Protein AF-A0A482VRF0-F1 (afdb_monomer_lite)

Radius of gyration: 13.43 Å; chains: 1; bounding box: 28×35×32 Å

Secondary structure (DSSP, 8-state):
---SSPPPSSHHHHHPPPSS--TT-EEE-TTS-EEEPB-TT-B--SGGGTT--BPTTEEE-TTTSBEEEEETTTTEEE---

Sequence (81 aa):
MLLPCRRCEDAEECNRPPPDLCIWGENKDYCGRRVCSKGPGEKCGDKFNILGTCGEGMWCSIKDNRCHGCFIPTMACYPDE

Foldseek 3Di:
DDDPDDADPDPCQLAPEEPDDQPLDWDAFLNNHIDRADEAFQAFDDDRTPSHHHGPQWHQDPVRRGTAGARVVVRHGHHDD

InterPro domains:
  IPR009030 Growth factor receptor cysteine-rich domain superfamily [SSF57184] (2-68)
  IPR010850 Neuroparsin [PF07327] (20-78)

Structure (mmCIF, N/CA/C/O backbone):
data_AF-A0A482VRF0-F1
#
_entry.id   AF-A0A482VRF0-F1
#
loop_
_atom_site.group_PDB
_atom_site.id
_atom_site.type_symbol
_atom_site.label_atom_id
_atom_site.label_alt_id
_atom_site.label_comp_id
_atom_site.label_asym_id
_atom_site.label_entity_id
_atom_site.label_seq_id
_atom_site.pdbx_PDB_ins_code
_atom_site.Cartn_x
_atom_site.Cartn_y
_atom_site.Cartn_z
_atom_site.occupancy
_atom_site.B_iso_or_equiv
_atom_site.auth_seq_id
_atom_site.auth_comp_id
_atom_site.auth_asym_id
_atom_site.auth_atom_id
_atom_site.pdbx_PDB_model_num
ATOM 1 N N . MET A 1 1 ? -9.167 23.025 13.601 1.00 48.38 1 MET A N 1
ATOM 2 C CA . MET A 1 1 ? -8.374 21.953 12.963 1.00 48.38 1 MET A CA 1
ATOM 3 C C . MET A 1 1 ? -9.325 20.791 12.714 1.00 48.38 1 MET A C 1
ATOM 5 O O . MET A 1 1 ? -9.717 20.149 13.679 1.00 48.38 1 MET A O 1
ATOM 9 N N . LEU A 1 2 ? -9.798 20.589 11.480 1.00 59.56 2 LEU A N 1
ATOM 10 C CA . LEU A 1 2 ? -10.554 19.378 11.149 1.00 59.56 2 LEU A CA 1
ATOM 11 C C . LEU A 1 2 ? -9.557 18.221 11.088 1.00 59.56 2 LEU A C 1
ATOM 13 O O . LEU A 1 2 ? -8.585 18.286 10.335 1.00 59.56 2 LEU A O 1
ATOM 17 N N . LEU A 1 3 ? -9.779 17.192 11.902 1.00 64.06 3 LEU A N 1
ATOM 18 C CA . LEU A 1 3 ? -9.140 15.905 11.664 1.00 64.06 3 LEU A CA 1
ATOM 19 C C . LEU A 1 3 ? -9.613 15.416 10.284 1.00 64.06 3 LEU A C 1
ATOM 21 O O . LEU A 1 3 ? -10.807 15.520 9.998 1.00 64.06 3 LEU A O 1
ATOM 25 N N . PRO A 1 4 ? -8.712 14.906 9.428 1.00 73.12 4 PRO A N 1
ATOM 26 C CA . PRO A 1 4 ? -9.052 14.458 8.074 1.00 73.12 4 PRO A CA 1
ATOM 27 C C . PRO A 1 4 ? -10.059 13.296 8.067 1.00 73.12 4 PRO A C 1
ATOM 29 O O . PRO A 1 4 ? -10.622 12.984 7.024 1.00 73.12 4 PRO A O 1
ATOM 32 N N . CYS A 1 5 ? -10.303 12.663 9.219 1.00 80.94 5 CYS A N 1
ATOM 33 C CA . CYS A 1 5 ? -11.292 11.612 9.371 1.00 80.94 5 CYS A CA 1
ATOM 34 C C . CYS A 1 5 ? -11.763 11.422 10.818 1.00 80.94 5 CYS A C 1
ATOM 36 O O . CYS A 1 5 ? -11.126 11.867 11.779 1.00 80.94 5 CYS A O 1
ATOM 38 N N . ARG A 1 6 ? -12.881 10.699 10.962 1.00 85.56 6 ARG A N 1
ATOM 39 C CA . ARG A 1 6 ? -13.408 10.210 12.240 1.00 85.56 6 ARG A CA 1
ATOM 40 C C . ARG A 1 6 ? -12.561 9.032 12.720 1.00 85.56 6 ARG A C 1
ATOM 42 O O . ARG A 1 6 ? -12.353 8.097 11.949 1.00 85.56 6 ARG A O 1
ATOM 49 N N . ARG A 1 7 ? -12.124 9.020 13.981 1.00 83.62 7 ARG A N 1
ATOM 50 C CA . ARG A 1 7 ? -11.576 7.793 14.595 1.00 83.62 7 ARG A CA 1
ATOM 51 C C . ARG A 1 7 ? -12.651 6.700 1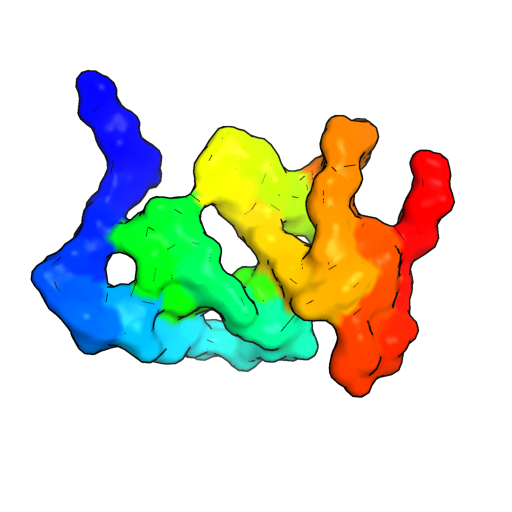4.651 1.00 83.62 7 ARG A C 1
ATOM 53 O O . ARG A 1 7 ? -13.834 7.006 14.526 1.00 83.62 7 ARG A O 1
ATOM 60 N N . CYS A 1 8 ? -12.248 5.445 14.790 1.00 88.00 8 CYS A N 1
ATOM 61 C CA . CYS A 1 8 ? -13.198 4.378 15.101 1.00 88.00 8 CYS A CA 1
ATOM 62 C C . CYS A 1 8 ? -13.821 4.614 16.483 1.00 88.00 8 CYS A C 1
ATOM 64 O O . CYS A 1 8 ? -13.132 5.099 17.385 1.00 88.00 8 CYS A O 1
ATOM 66 N N . GLU A 1 9 ? -15.098 4.281 16.639 1.00 88.88 9 GLU A N 1
ATOM 67 C CA . GLU A 1 9 ? -15.809 4.328 17.921 1.00 88.88 9 GLU A CA 1
ATOM 68 C C . GLU A 1 9 ? -15.358 3.193 18.843 1.00 88.88 9 GLU A C 1
ATOM 70 O O . GLU A 1 9 ? -15.154 3.407 20.038 1.00 88.88 9 GLU A O 1
ATOM 75 N N . ASP A 1 10 ? -15.119 2.013 18.274 1.00 91.00 10 ASP A N 1
ATOM 76 C CA . ASP A 1 10 ? -14.653 0.827 18.981 1.00 91.00 10 ASP A CA 1
ATOM 77 C C . ASP A 1 10 ? -13.665 -0.003 18.138 1.00 91.00 10 ASP A C 1
ATOM 79 O O . ASP A 1 10 ? -13.316 0.320 16.994 1.00 91.00 10 ASP A O 1
ATOM 83 N N . ALA A 1 11 ? -13.158 -1.080 18.742 1.00 89.56 11 ALA A N 1
ATOM 84 C CA . ALA A 1 11 ? -12.228 -1.990 18.087 1.00 89.56 11 ALA A CA 1
ATOM 85 C C . ALA A 1 11 ? -12.886 -2.796 16.955 1.00 89.56 11 ALA A C 1
ATOM 87 O O . ALA A 1 11 ? -12.187 -3.222 16.038 1.00 89.56 11 ALA A O 1
ATOM 88 N N . GLU A 1 12 ? -14.198 -3.016 16.997 1.00 93.81 12 GLU A N 1
ATOM 89 C CA . GLU A 1 12 ? -14.914 -3.783 15.982 1.00 93.81 12 GLU A CA 1
ATOM 90 C C . GLU A 1 12 ? -15.030 -2.979 14.683 1.00 93.81 12 GLU A C 1
ATOM 92 O O . GLU A 1 12 ? -14.683 -3.491 13.618 1.00 93.8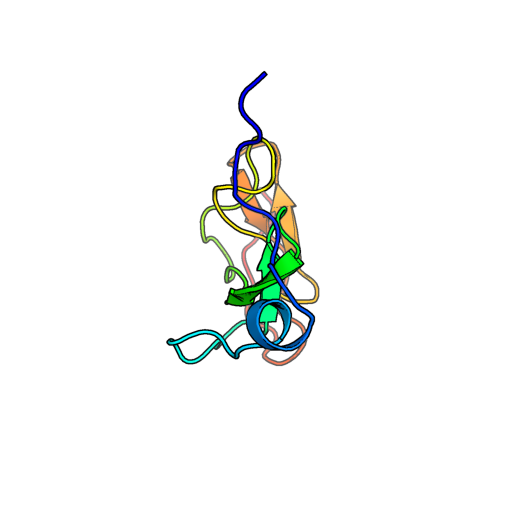1 12 GLU A O 1
ATOM 97 N N . GLU A 1 13 ? -15.393 -1.694 14.759 1.00 91.25 13 GLU A N 1
ATOM 98 C CA . GLU A 1 13 ? -15.425 -0.784 13.607 1.00 91.25 13 GLU A CA 1
ATOM 99 C C . GLU A 1 13 ? -14.054 -0.720 12.922 1.00 91.25 13 GLU A C 1
ATOM 101 O O . GLU A 1 13 ? -13.954 -0.810 11.699 1.00 91.25 13 GLU A O 1
ATOM 106 N N . CYS A 1 14 ? -12.985 -0.612 13.710 1.00 90.56 14 CYS A N 1
ATOM 107 C CA . CYS A 1 14 ? -11.616 -0.538 13.204 1.00 90.56 14 CYS A CA 1
ATOM 108 C C . CYS A 1 14 ? -11.130 -1.843 12.557 1.00 90.56 14 CYS A C 1
ATOM 110 O O . CYS A 1 14 ? -10.289 -1.809 11.656 1.00 90.56 14 CYS A O 1
ATOM 112 N N . ASN A 1 15 ? -11.635 -2.989 13.018 1.00 93.06 15 ASN A N 1
ATOM 113 C CA . ASN A 1 15 ? -11.241 -4.307 12.526 1.00 93.06 15 ASN A CA 1
ATOM 114 C C . ASN A 1 15 ? -12.237 -4.903 11.523 1.00 93.06 15 ASN A C 1
ATOM 116 O O . ASN A 1 15 ? -12.007 -6.017 11.041 1.00 93.06 15 ASN A O 1
ATOM 120 N N . ARG A 1 16 ? -13.299 -4.173 11.161 1.00 94.56 16 ARG A N 1
ATOM 121 C CA . ARG A 1 16 ? -14.220 -4.568 10.095 1.00 94.56 16 ARG A CA 1
ATOM 122 C C . ARG A 1 16 ? -13.430 -4.792 8.799 1.00 94.56 16 ARG A C 1
ATOM 124 O O . ARG A 1 16 ? -12.617 -3.937 8.449 1.00 94.56 16 ARG A O 1
ATOM 131 N N . PRO A 1 17 ? -13.614 -5.930 8.109 1.00 94.12 17 PRO A N 1
ATOM 132 C CA . PRO A 1 17 ? -12.917 -6.178 6.856 1.00 94.12 17 PRO A CA 1
ATOM 133 C C . PRO A 1 17 ? -13.334 -5.149 5.793 1.00 94.12 17 PRO A C 1
ATOM 135 O O . PRO A 1 17 ? -14.471 -4.662 5.828 1.00 94.12 17 PRO A O 1
ATOM 138 N N . PRO A 1 18 ? -12.444 -4.827 4.843 1.00 93.31 18 PRO A N 1
ATOM 139 C CA . PRO A 1 18 ? -12.802 -4.026 3.680 1.00 93.31 18 PRO A CA 1
ATOM 140 C C . PRO A 1 18 ? -13.963 -4.672 2.901 1.00 93.31 18 PRO A C 1
ATOM 142 O O . PRO A 1 18 ? -14.081 -5.899 2.892 1.00 93.31 18 PRO A O 1
ATOM 145 N N . PRO A 1 19 ? -14.832 -3.874 2.253 1.00 89.19 19 PRO A N 1
ATOM 146 C CA . PRO A 1 19 ? -15.951 -4.407 1.473 1.00 89.19 19 PRO A CA 1
ATOM 147 C C . PRO A 1 19 ? -15.490 -5.160 0.216 1.00 89.19 19 PRO A C 1
ATOM 149 O O . PRO A 1 19 ? -16.190 -6.055 -0.253 1.00 89.19 19 PRO A O 1
ATOM 152 N N . ASP A 1 20 ? -14.318 -4.801 -0.308 1.00 91.50 20 ASP A N 1
ATOM 153 C CA . ASP A 1 20 ? -13.739 -5.363 -1.522 1.00 91.50 20 ASP A CA 1
ATOM 154 C C . ASP A 1 20 ? -12.705 -6.452 -1.209 1.00 91.50 20 ASP A C 1
ATOM 156 O O . ASP A 1 20 ? -12.056 -6.451 -0.160 1.00 91.50 20 ASP A O 1
ATOM 160 N N . LEU A 1 21 ? -12.502 -7.368 -2.159 1.00 94.38 21 LEU A N 1
ATOM 161 C CA . LEU A 1 21 ? -11.424 -8.351 -2.081 1.00 94.38 21 LEU A CA 1
ATOM 162 C C . LEU A 1 21 ? -10.067 -7.659 -2.277 1.00 94.38 21 LEU A C 1
ATOM 164 O O . LEU A 1 21 ? -9.750 -7.180 -3.367 1.00 94.38 21 LEU A O 1
ATOM 168 N N . CYS A 1 22 ? -9.235 -7.661 -1.239 1.00 96.00 22 CYS A N 1
ATOM 169 C CA . CYS A 1 22 ? -7.945 -6.984 -1.269 1.00 96.00 22 CYS A CA 1
ATOM 170 C C . CYS A 1 22 ? -6.845 -7.838 -1.913 1.00 96.00 22 CYS A C 1
ATOM 172 O O . CYS A 1 22 ? -6.061 -8.501 -1.235 1.00 96.00 22 CYS A O 1
ATOM 174 N N . ILE A 1 23 ? -6.766 -7.785 -3.244 1.00 96.44 23 ILE A N 1
ATOM 175 C CA . ILE A 1 23 ? -5.791 -8.546 -4.044 1.00 96.44 23 ILE A CA 1
ATOM 176 C C . ILE A 1 23 ? -4.320 -8.219 -3.718 1.00 96.44 23 ILE A C 1
ATOM 178 O O . ILE A 1 23 ? -3.454 -9.069 -3.904 1.00 96.44 23 ILE A O 1
ATOM 182 N N . TRP A 1 24 ? -4.042 -7.022 -3.190 1.00 97.25 24 TRP A N 1
ATOM 183 C CA . TRP A 1 24 ? -2.701 -6.556 -2.796 1.00 97.25 24 TRP A CA 1
ATOM 184 C C . TRP A 1 24 ? -2.491 -6.554 -1.275 1.00 97.25 24 TRP A C 1
ATOM 186 O O . TRP A 1 24 ? -1.606 -5.874 -0.752 1.00 97.25 24 TRP A O 1
ATOM 196 N N . GLY A 1 25 ? -3.331 -7.301 -0.557 1.00 96.25 25 GLY A N 1
ATOM 197 C CA . GLY A 1 25 ? -3.357 -7.333 0.898 1.00 96.25 25 GLY A CA 1
ATOM 198 C C . GLY A 1 25 ? -4.091 -6.144 1.512 1.00 96.25 25 GLY A C 1
ATOM 199 O O . GLY A 1 25 ? -4.592 -5.249 0.829 1.00 96.25 25 GLY A O 1
ATOM 200 N N . GLU A 1 26 ? -4.159 -6.150 2.834 1.00 96.00 26 GLU A N 1
ATOM 201 C CA . GLU A 1 26 ? -4.848 -5.128 3.613 1.00 96.00 26 GLU A CA 1
ATOM 202 C C . GLU A 1 26 ? -3.862 -4.225 4.347 1.00 96.00 26 GLU A C 1
ATOM 204 O O . GLU A 1 26 ? -2.761 -4.639 4.711 1.00 96.00 26 GLU A O 1
ATOM 209 N N . ASN A 1 27 ? -4.289 -2.999 4.617 1.00 93.56 27 ASN A N 1
ATOM 210 C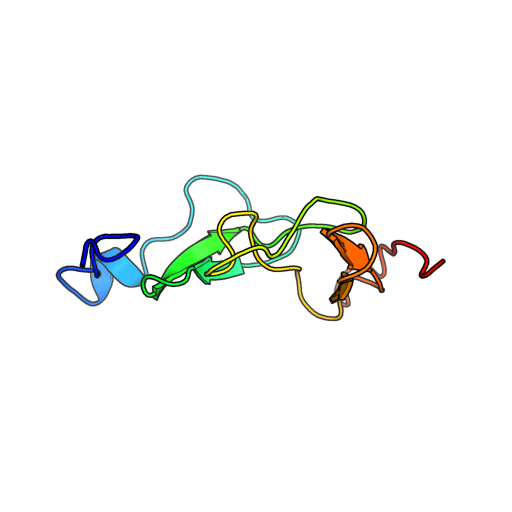 CA . ASN A 1 27 ? -3.566 -2.039 5.433 1.00 93.56 27 ASN A CA 1
ATOM 211 C C . ASN A 1 27 ? -4.522 -1.315 6.381 1.00 93.56 27 ASN A C 1
ATOM 213 O O . ASN A 1 27 ? -5.733 -1.533 6.343 1.00 93.56 27 ASN A O 1
ATOM 217 N N . LYS A 1 28 ? -3.986 -0.428 7.220 1.00 92.00 28 LYS A N 1
ATOM 218 C CA . LYS A 1 28 ? -4.795 0.528 7.975 1.00 92.00 28 LYS A CA 1
ATOM 219 C C . LYS A 1 28 ? -4.659 1.924 7.385 1.00 92.00 28 LYS A C 1
ATOM 221 O O . LYS A 1 28 ? -3.553 2.376 7.095 1.00 92.00 28 LYS A O 1
ATOM 226 N N . ASP A 1 29 ? -5.789 2.599 7.209 1.00 90.25 29 ASP A N 1
ATOM 227 C CA . ASP A 1 29 ? -5.793 4.015 6.857 1.00 90.25 29 ASP A CA 1
ATOM 228 C C . ASP A 1 29 ? -5.273 4.872 8.027 1.00 90.25 29 ASP A C 1
ATOM 230 O O . ASP A 1 29 ? -5.039 4.392 9.141 1.00 90.25 29 ASP A O 1
ATOM 234 N N . TYR A 1 30 ? -5.121 6.176 7.794 1.00 88.19 30 TYR A N 1
ATOM 235 C CA . TYR A 1 30 ? -4.704 7.128 8.829 1.00 88.19 30 TYR A CA 1
ATOM 236 C C . TYR A 1 30 ? -5.610 7.135 10.078 1.00 88.19 30 TYR A C 1
ATOM 238 O O . TYR A 1 30 ? -5.209 7.581 11.153 1.00 88.19 30 TYR A O 1
ATOM 246 N N . CYS A 1 31 ? -6.835 6.634 9.949 1.00 87.50 31 CYS A N 1
ATOM 247 C CA . CYS A 1 31 ? -7.863 6.608 10.981 1.00 87.50 31 CYS A CA 1
ATOM 248 C C . CYS A 1 31 ? -7.872 5.286 11.762 1.00 87.50 31 CYS A C 1
ATOM 250 O O . CYS A 1 31 ? -8.592 5.181 12.757 1.00 87.50 31 CYS A O 1
ATOM 252 N N . GLY A 1 32 ? -7.084 4.299 11.323 1.00 89.44 32 GLY A N 1
ATOM 253 C CA . GLY A 1 32 ? -6.968 2.971 11.914 1.00 89.44 32 GLY A CA 1
ATOM 254 C C . GLY A 1 32 ? -7.927 1.920 11.347 1.00 89.44 32 GLY A C 1
ATOM 255 O O . GLY A 1 32 ? -7.917 0.794 11.854 1.00 89.44 32 GLY A O 1
ATOM 256 N N . ARG A 1 33 ? -8.729 2.246 10.323 1.00 91.69 33 ARG A N 1
ATOM 257 C CA . ARG A 1 33 ? -9.653 1.298 9.677 1.00 91.69 33 ARG A CA 1
ATOM 258 C C . ARG A 1 33 ? -8.915 0.421 8.681 1.00 91.69 33 ARG A C 1
ATOM 260 O O . ARG A 1 33 ? -8.033 0.905 7.974 1.00 91.69 33 ARG A O 1
ATOM 267 N N . ARG A 1 34 ? -9.302 -0.852 8.595 1.00 95.00 34 ARG A N 1
ATOM 268 C CA . ARG A 1 34 ? -8.800 -1.763 7.559 1.00 95.00 34 ARG A CA 1
ATOM 269 C C . ARG A 1 34 ? -9.266 -1.295 6.179 1.00 95.00 34 ARG A C 1
ATOM 271 O O . ARG A 1 34 ? -10.445 -1.014 5.979 1.00 95.00 34 ARG A O 1
ATOM 278 N N . VAL A 1 35 ? -8.338 -1.230 5.234 1.00 94.75 35 VAL A N 1
ATOM 279 C CA . VAL A 1 35 ? -8.556 -0.850 3.832 1.00 94.75 35 VAL A CA 1
ATOM 280 C C . VAL A 1 35 ? -7.725 -1.752 2.924 1.00 94.75 35 VAL A C 1
ATOM 282 O O . VAL A 1 35 ? -6.724 -2.317 3.365 1.00 94.75 35 VAL A O 1
ATOM 285 N N . CYS A 1 36 ? -8.103 -1.882 1.654 1.00 97.00 36 CYS A N 1
ATOM 286 C CA . CYS A 1 36 ? -7.253 -2.577 0.692 1.00 97.00 36 CYS A CA 1
ATOM 287 C C . CYS A 1 36 ? -6.010 -1.748 0.356 1.00 97.00 36 CYS A C 1
ATOM 289 O O . CYS A 1 36 ? -6.090 -0.537 0.128 1.00 97.00 36 CYS A O 1
ATOM 291 N N . SER A 1 37 ? -4.868 -2.423 0.294 1.00 97.25 37 SER A N 1
ATOM 292 C CA . SER A 1 37 ? -3.613 -1.846 -0.170 1.00 97.25 37 SER A CA 1
ATOM 293 C C . SER A 1 37 ? -3.633 -1.589 -1.677 1.00 97.25 37 SER A C 1
ATOM 295 O O . SER A 1 37 ? -4.393 -2.201 -2.430 1.00 97.25 37 SER A O 1
ATOM 297 N N . LYS A 1 38 ? -2.758 -0.685 -2.114 1.00 97.94 38 LYS A N 1
ATOM 298 C CA . LYS A 1 38 ? -2.527 -0.343 -3.516 1.00 97.94 38 LYS A CA 1
ATOM 299 C C . LYS A 1 38 ? -1.533 -1.293 -4.173 1.00 97.94 38 LYS A C 1
ATOM 301 O O . LYS A 1 38 ? -0.562 -1.725 -3.547 1.00 97.94 38 LYS A O 1
ATOM 306 N N . GLY A 1 39 ? -1.806 -1.611 -5.429 1.00 97.88 39 GLY A N 1
ATOM 307 C CA . GLY A 1 39 ? -1.014 -2.499 -6.264 1.00 97.88 39 GLY A CA 1
ATOM 308 C C . GLY A 1 39 ? 0.113 -1.802 -7.017 1.00 97.88 39 GLY A C 1
ATOM 309 O O . GLY A 1 39 ? 0.197 -0.573 -7.010 1.00 97.88 39 GLY A O 1
ATOM 310 N N . PRO A 1 40 ? 0.956 -2.578 -7.715 1.00 98.06 40 PRO A N 1
ATOM 311 C CA . PRO A 1 40 ? 2.061 -2.044 -8.504 1.00 98.06 40 PRO A CA 1
ATOM 312 C C . PRO A 1 40 ? 1.583 -1.000 -9.528 1.00 98.06 40 PRO A C 1
ATOM 314 O O . PRO A 1 40 ? 0.659 -1.249 -10.301 1.00 98.06 40 PRO A O 1
ATOM 317 N N . GLY A 1 41 ? 2.203 0.182 -9.532 1.00 97.56 41 GLY A N 1
ATOM 318 C CA . GLY A 1 41 ? 1.901 1.282 -10.453 1.00 97.56 41 GLY A CA 1
ATOM 319 C C . GLY A 1 41 ? 0.633 2.081 -10.134 1.00 97.56 41 GLY A C 1
ATOM 320 O O . GLY A 1 41 ? 0.379 3.096 -10.794 1.00 97.56 41 GLY A O 1
ATOM 321 N N . GLU A 1 42 ? -0.157 1.676 -9.137 1.00 97.88 42 GLU A N 1
ATOM 322 C CA . GLU A 1 42 ? -1.314 2.444 -8.674 1.00 97.88 42 GLU A CA 1
ATOM 323 C C . GLU A 1 42 ? -0.883 3.685 -7.890 1.00 97.88 42 GLU A C 1
ATOM 325 O O . GLU A 1 42 ? 0.188 3.712 -7.284 1.00 97.88 42 GLU A O 1
ATOM 330 N N . LYS A 1 43 ? -1.738 4.717 -7.878 1.00 97.56 43 LYS A N 1
ATOM 331 C CA . LYS A 1 43 ? -1.492 5.929 -7.088 1.00 97.56 43 LYS A CA 1
ATOM 332 C C . LYS A 1 43 ? -1.538 5.641 -5.588 1.00 97.56 43 LYS A C 1
ATOM 334 O O . LYS A 1 43 ? -2.405 4.897 -5.135 1.00 97.56 43 LYS A O 1
ATOM 339 N N . CYS A 1 44 ? -0.666 6.298 -4.834 1.00 97.19 44 CYS A N 1
ATOM 340 C CA . CYS A 1 44 ? -0.523 6.150 -3.389 1.00 97.19 44 CYS A CA 1
ATOM 341 C C . CYS A 1 44 ? -0.059 7.456 -2.727 1.00 97.19 44 CYS A C 1
ATOM 343 O O . CYS A 1 44 ? 0.284 8.427 -3.402 1.00 97.19 44 CYS A O 1
ATOM 345 N N . GLY A 1 45 ? -0.028 7.469 -1.393 1.00 94.81 45 GLY A N 1
ATOM 346 C CA . GLY A 1 45 ? 0.561 8.555 -0.614 1.00 94.81 45 GLY A CA 1
ATOM 347 C C . GLY A 1 45 ? -0.338 9.786 -0.500 1.00 94.81 45 GLY A C 1
ATOM 348 O O . GLY A 1 45 ? -1.539 9.667 -0.233 1.00 94.81 45 GLY A O 1
ATOM 349 N N . ASP A 1 46 ? 0.269 10.964 -0.673 1.00 91.62 46 ASP A N 1
ATOM 350 C CA . ASP A 1 46 ? -0.269 12.275 -0.279 1.00 91.62 46 ASP A CA 1
ATOM 351 C C . ASP A 1 46 ? -0.425 12.411 1.256 1.00 91.62 46 ASP A C 1
ATOM 353 O O . ASP A 1 46 ? -0.099 11.515 2.045 1.00 91.62 46 ASP A O 1
ATOM 357 N N . LYS A 1 47 ? -0.875 13.575 1.722 1.00 89.38 47 LYS A N 1
ATOM 358 C CA . LYS A 1 47 ? -1.063 13.881 3.134 1.00 89.38 47 LYS A CA 1
ATOM 359 C C . LYS A 1 47 ? -1.993 12.846 3.763 1.00 89.38 47 LYS A C 1
ATOM 361 O O . LYS A 1 47 ? -3.117 12.666 3.312 1.00 89.38 47 LYS A O 1
ATOM 366 N N . PHE A 1 48 ? -1.531 12.205 4.837 1.00 89.06 48 PHE A N 1
ATOM 367 C CA . PHE A 1 48 ? -2.270 11.153 5.548 1.00 89.06 48 PHE A CA 1
ATOM 368 C C . PHE A 1 48 ? -2.583 9.902 4.706 1.00 89.06 48 PHE A C 1
ATOM 370 O O . PHE A 1 48 ? -3.501 9.164 5.052 1.00 89.06 48 PHE A O 1
ATOM 377 N N . ASN A 1 49 ? -1.832 9.644 3.628 1.00 91.50 49 ASN A N 1
ATOM 378 C CA . ASN A 1 49 ? -2.061 8.511 2.728 1.00 91.50 49 ASN A CA 1
ATOM 379 C C . ASN A 1 49 ? -3.493 8.473 2.159 1.00 91.50 49 ASN A C 1
ATOM 381 O O . ASN A 1 49 ? -4.064 7.394 2.005 1.00 91.50 49 ASN A O 1
ATOM 385 N N . ILE A 1 50 ? -4.098 9.632 1.854 1.00 90.62 50 ILE A N 1
ATOM 386 C CA . ILE A 1 50 ? -5.469 9.689 1.305 1.00 90.62 50 ILE A CA 1
ATOM 387 C C . ILE A 1 50 ? -5.608 8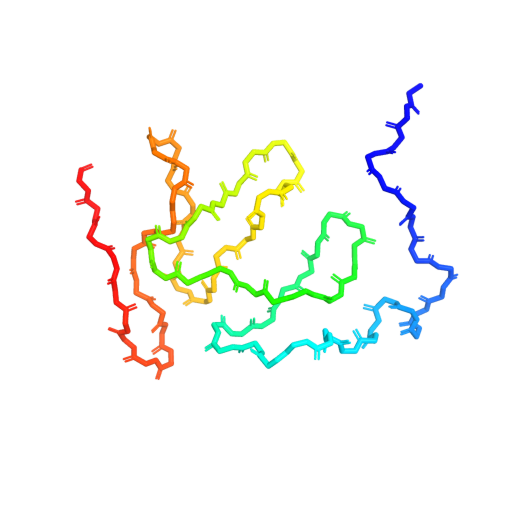.967 -0.039 1.00 90.62 50 ILE A C 1
ATOM 389 O O . ILE A 1 50 ? -6.704 8.536 -0.389 1.00 90.62 50 ILE A O 1
ATOM 393 N N . LEU A 1 51 ? -4.512 8.811 -0.788 1.00 93.56 51 LEU A N 1
ATOM 394 C CA . LEU A 1 51 ? -4.491 8.038 -2.030 1.00 93.56 51 LEU A CA 1
ATOM 395 C C . LEU A 1 51 ? -4.265 6.538 -1.786 1.00 93.56 51 LEU A C 1
ATOM 397 O O . LEU A 1 51 ? -4.362 5.747 -2.719 1.00 93.56 51 LEU A O 1
ATOM 401 N N . GLY A 1 52 ? -4.019 6.132 -0.540 1.00 94.38 52 GLY A N 1
ATOM 402 C CA . GLY A 1 52 ? -3.787 4.756 -0.121 1.00 94.38 52 GLY A CA 1
ATOM 403 C C . GLY A 1 52 ? -2.313 4.428 0.113 1.00 94.38 52 GLY A C 1
ATOM 404 O O . GLY A 1 52 ? -1.407 5.203 -0.204 1.00 94.38 52 GLY A O 1
ATOM 405 N N . THR A 1 53 ? -2.091 3.243 0.673 1.00 96.75 53 THR A N 1
ATOM 406 C CA . THR A 1 53 ? -0.768 2.702 1.004 1.00 96.75 53 THR A CA 1
ATOM 407 C C . THR A 1 53 ? -0.500 1.477 0.142 1.00 96.75 53 THR A C 1
ATOM 409 O O . THR A 1 53 ? -1.409 0.680 -0.086 1.00 96.75 53 THR A O 1
ATOM 412 N N . CYS A 1 54 ? 0.731 1.318 -0.332 1.00 97.69 54 CYS A N 1
ATOM 413 C CA . CYS A 1 54 ? 1.126 0.173 -1.146 1.00 97.69 54 CYS A CA 1
ATOM 414 C C . CYS A 1 54 ? 1.075 -1.145 -0.361 1.00 97.69 54 CYS A C 1
ATOM 416 O O . CYS A 1 54 ? 1.227 -1.160 0.864 1.00 97.69 54 CYS A O 1
ATOM 418 N N . GLY A 1 55 ? 0.841 -2.241 -1.081 1.00 97.44 55 GLY A N 1
ATOM 419 C CA . GLY A 1 55 ? 0.918 -3.600 -0.553 1.00 97.44 55 GLY A CA 1
ATOM 420 C C . GLY A 1 55 ? 2.331 -4.006 -0.131 1.00 97.44 55 GLY A C 1
ATOM 421 O O . GLY A 1 55 ? 3.312 -3.303 -0.376 1.00 97.44 55 GLY A O 1
ATOM 422 N N . GLU A 1 56 ? 2.426 -5.163 0.518 1.00 97.00 56 GLU A N 1
ATOM 423 C CA . GLU A 1 56 ? 3.667 -5.673 1.105 1.00 97.00 56 GLU A CA 1
ATOM 424 C C . GLU A 1 56 ? 4.820 -5.762 0.087 1.00 97.00 56 GLU A C 1
ATOM 426 O O . GLU A 1 56 ? 4.667 -6.334 -0.993 1.00 97.00 56 GLU A O 1
ATOM 431 N N . GLY A 1 57 ? 5.982 -5.206 0.449 1.00 95.75 57 GLY A N 1
ATOM 432 C CA . GLY A 1 57 ? 7.190 -5.185 -0.389 1.00 95.75 57 GLY A CA 1
ATOM 433 C C . GLY A 1 57 ? 7.275 -4.048 -1.406 1.00 95.75 57 GLY A C 1
ATOM 434 O O . GLY A 1 57 ? 8.280 -3.932 -2.104 1.00 95.75 57 GLY A O 1
ATOM 435 N N . MET A 1 58 ? 6.260 -3.189 -1.469 1.00 97.56 58 MET A N 1
ATOM 436 C CA . MET A 1 58 ? 6.244 -2.004 -2.323 1.00 97.56 58 MET A CA 1
ATOM 437 C C . MET A 1 58 ? 6.350 -0.722 -1.494 1.00 97.56 58 MET A C 1
ATOM 439 O O . MET A 1 58 ? 6.018 -0.696 -0.307 1.00 97.56 58 MET A O 1
ATOM 443 N N . TRP A 1 59 ? 6.771 0.370 -2.127 1.00 96.56 59 TRP A N 1
ATOM 444 C CA . TRP A 1 59 ? 6.807 1.700 -1.515 1.00 96.56 59 TRP A CA 1
ATOM 445 C C . TRP A 1 59 ? 6.136 2.733 -2.412 1.00 96.56 59 TRP A C 1
ATOM 447 O O . TRP A 1 59 ? 6.068 2.575 -3.628 1.00 96.56 59 TRP A O 1
ATOM 457 N N . CYS A 1 60 ? 5.652 3.813 -1.802 1.00 97.25 60 CYS A N 1
ATOM 458 C CA . CYS A 1 60 ? 5.112 4.933 -2.554 1.00 97.25 60 CYS A CA 1
ATOM 459 C C . CYS A 1 60 ? 6.239 5.880 -2.974 1.00 97.25 60 CYS A C 1
ATOM 461 O O . CYS A 1 60 ? 6.893 6.474 -2.112 1.00 97.25 60 CYS A O 1
ATOM 463 N N . SER A 1 61 ? 6.488 6.018 -4.276 1.00 96.06 61 SER A N 1
ATOM 464 C CA . SER A 1 61 ? 7.521 6.926 -4.779 1.00 96.06 61 SER A CA 1
ATOM 465 C C . SER A 1 61 ? 7.062 8.376 -4.699 1.00 96.06 61 SER A C 1
ATOM 467 O O . SER A 1 61 ? 5.986 8.741 -5.168 1.00 96.06 61 SER A O 1
ATOM 469 N N . ILE A 1 62 ? 7.920 9.234 -4.150 1.00 93.38 62 ILE A N 1
ATOM 470 C CA . ILE A 1 62 ? 7.667 10.678 -4.059 1.00 93.38 62 ILE A CA 1
ATOM 471 C C . ILE A 1 62 ? 7.758 11.390 -5.417 1.00 93.38 62 ILE A C 1
ATOM 473 O O . ILE A 1 62 ? 7.349 12.544 -5.520 1.00 93.38 62 ILE A O 1
ATOM 477 N N . LYS A 1 63 ? 8.316 10.735 -6.448 1.00 94.19 63 LYS A N 1
ATOM 478 C CA . LYS A 1 63 ? 8.496 11.331 -7.780 1.00 94.19 63 LYS A CA 1
ATOM 479 C C . LYS A 1 63 ? 7.183 11.377 -8.566 1.00 94.19 63 LYS A C 1
ATOM 481 O O . LYS A 1 63 ? 6.898 12.376 -9.218 1.00 94.19 63 LYS A O 1
ATOM 486 N N . ASP A 1 64 ? 6.391 10.308 -8.501 1.00 95.50 64 ASP A N 1
ATOM 487 C CA . ASP A 1 64 ? 5.180 10.118 -9.313 1.00 95.50 64 ASP A CA 1
ATOM 488 C C . ASP A 1 64 ? 3.933 9.730 -8.495 1.00 95.50 64 ASP A C 1
ATOM 490 O O . ASP A 1 64 ? 2.839 9.622 -9.057 1.00 95.50 64 ASP A O 1
ATOM 494 N N . ASN A 1 65 ? 4.077 9.573 -7.172 1.00 96.75 65 ASN A N 1
ATOM 495 C CA . ASN A 1 65 ? 3.041 9.112 -6.248 1.00 96.75 65 ASN A CA 1
ATOM 496 C C . ASN A 1 65 ? 2.439 7.764 -6.658 1.00 96.75 65 ASN A C 1
ATOM 498 O O . ASN A 1 65 ? 1.220 7.589 -6.586 1.00 96.75 65 ASN A O 1
ATOM 502 N N . ARG A 1 66 ? 3.273 6.822 -7.115 1.00 97.44 66 ARG A N 1
ATOM 503 C CA . ARG A 1 66 ? 2.857 5.453 -7.445 1.00 97.44 66 ARG A CA 1
ATOM 504 C C . ARG A 1 66 ? 3.554 4.405 -6.591 1.00 97.44 66 ARG A C 1
ATOM 506 O O . ARG A 1 66 ? 4.582 4.674 -5.974 1.00 97.44 66 ARG A O 1
ATOM 513 N N . CYS A 1 67 ? 2.973 3.212 -6.538 1.00 98.25 67 CYS A N 1
ATOM 514 C CA . CYS A 1 67 ? 3.583 2.071 -5.870 1.00 98.25 67 CYS A CA 1
ATOM 515 C C . CYS A 1 67 ? 4.658 1.434 -6.747 1.00 98.25 67 CYS A C 1
ATOM 517 O O . CYS A 1 67 ? 4.350 0.887 -7.805 1.00 98.25 67 CYS A O 1
ATOM 519 N N . HIS A 1 68 ? 5.897 1.483 -6.274 1.00 97.88 68 HIS A N 1
ATOM 520 C CA . HIS A 1 68 ? 7.084 0.897 -6.894 1.00 97.88 68 HIS A CA 1
ATOM 521 C C . HIS A 1 68 ? 7.558 -0.330 -6.119 1.00 97.88 68 HIS A C 1
ATOM 523 O O . HIS A 1 68 ? 7.205 -0.513 -4.950 1.00 97.88 68 HIS A O 1
ATOM 529 N N . GLY A 1 69 ? 8.360 -1.170 -6.772 1.00 96.56 69 GLY A N 1
ATOM 530 C CA . GLY A 1 69 ? 8.823 -2.440 -6.217 1.00 96.56 69 GLY A CA 1
ATOM 531 C C . GLY A 1 69 ? 7.917 -3.604 -6.597 1.00 96.56 69 GLY A C 1
ATOM 532 O O . GLY A 1 69 ? 7.175 -3.530 -7.577 1.00 96.56 69 GLY A O 1
ATOM 533 N N . CYS A 1 70 ? 7.992 -4.693 -5.834 1.00 97.62 70 CYS A N 1
ATOM 534 C CA . CYS A 1 70 ? 7.265 -5.927 -6.119 1.00 97.62 70 CYS A CA 1
ATOM 535 C C . CYS A 1 70 ? 6.390 -6.329 -4.938 1.00 97.62 70 CYS A C 1
ATOM 537 O O . CYS A 1 70 ? 6.854 -6.364 -3.799 1.00 97.62 70 CYS A O 1
ATOM 539 N N . PHE A 1 71 ? 5.144 -6.697 -5.220 1.00 97.62 71 PHE A N 1
ATOM 540 C CA . PHE A 1 71 ? 4.277 -7.312 -4.229 1.00 97.62 71 PHE A CA 1
ATOM 541 C C . PHE A 1 71 ? 4.791 -8.715 -3.897 1.00 97.62 71 PHE A C 1
ATOM 543 O O . PHE A 1 71 ? 4.763 -9.595 -4.757 1.00 97.62 71 PHE A O 1
ATOM 550 N N . ILE A 1 72 ? 5.254 -8.932 -2.665 1.00 96.00 72 ILE A N 1
ATOM 551 C CA . ILE A 1 72 ? 5.982 -10.158 -2.278 1.00 96.00 72 ILE A CA 1
ATOM 552 C C . ILE A 1 72 ? 5.201 -11.450 -2.581 1.00 96.00 72 ILE A C 1
ATOM 554 O O . ILE A 1 72 ? 5.792 -12.359 -3.164 1.00 96.00 72 ILE A O 1
ATOM 558 N N . PRO A 1 73 ? 3.897 -11.566 -2.259 1.00 95.81 73 PRO A N 1
ATOM 559 C CA . PRO A 1 73 ? 3.176 -12.825 -2.447 1.00 95.81 73 PRO A CA 1
ATOM 560 C C . PRO A 1 73 ? 3.073 -13.311 -3.897 1.00 95.81 73 PRO A C 1
ATOM 562 O O . PRO A 1 73 ? 3.010 -14.518 -4.121 1.00 95.81 73 PRO A O 1
ATOM 565 N N . THR A 1 74 ? 3.035 -12.407 -4.881 1.00 95.88 74 THR A N 1
ATOM 566 C CA . THR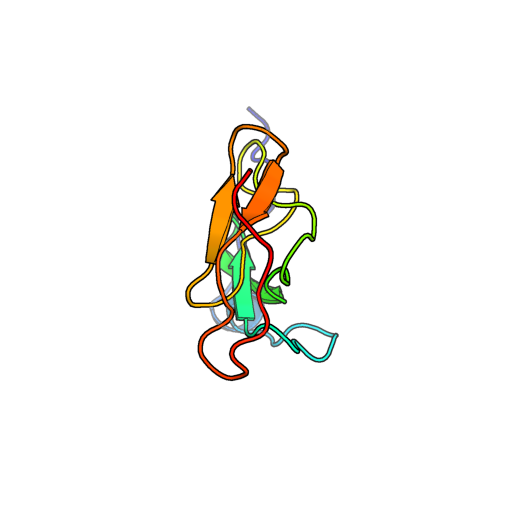 A 1 74 ? 2.875 -12.779 -6.303 1.00 95.88 74 THR A CA 1
ATOM 567 C C . THR A 1 74 ? 4.053 -12.380 -7.182 1.00 95.88 74 THR A C 1
ATOM 569 O O . THR A 1 74 ? 4.093 -12.765 -8.349 1.00 95.88 74 THR A O 1
ATOM 572 N N . MET A 1 75 ? 5.002 -11.610 -6.647 1.00 96.31 75 MET A N 1
ATOM 573 C CA . MET A 1 75 ? 6.109 -10.993 -7.381 1.00 96.31 75 MET A CA 1
ATOM 574 C C . MET A 1 75 ? 5.650 -10.108 -8.554 1.00 96.31 75 MET A C 1
ATOM 576 O O . MET A 1 75 ? 6.393 -9.904 -9.512 1.00 96.31 75 MET A O 1
ATOM 580 N N . ALA A 1 76 ? 4.432 -9.559 -8.492 1.00 97.38 76 ALA A N 1
ATOM 581 C CA . ALA A 1 76 ? 3.975 -8.545 -9.438 1.00 97.38 76 ALA A CA 1
ATOM 582 C C . ALA A 1 76 ? 4.674 -7.212 -9.141 1.00 97.38 76 ALA A C 1
ATOM 584 O O . ALA A 1 76 ? 4.604 -6.727 -8.011 1.00 97.38 76 ALA A O 1
ATOM 585 N N . CYS A 1 77 ? 5.336 -6.622 -10.139 1.00 97.31 77 CYS A N 1
ATOM 586 C CA . CYS A 1 77 ? 6.213 -5.468 -9.944 1.00 97.31 77 CYS A CA 1
ATOM 587 C C . CYS A 1 77 ? 5.813 -4.248 -10.774 1.00 97.31 77 CYS A C 1
ATOM 589 O O . CYS A 1 77 ? 5.232 -4.376 -11.852 1.00 97.31 77 CYS A O 1
ATOM 591 N N . TYR A 1 78 ? 6.217 -3.073 -10.294 1.00 97.56 78 TYR A N 1
ATOM 592 C CA . TYR A 1 78 ? 6.267 -1.834 -11.060 1.00 97.56 78 TYR A CA 1
ATOM 593 C C . TYR A 1 78 ? 7.688 -1.257 -10.969 1.00 97.56 78 TYR A C 1
ATOM 5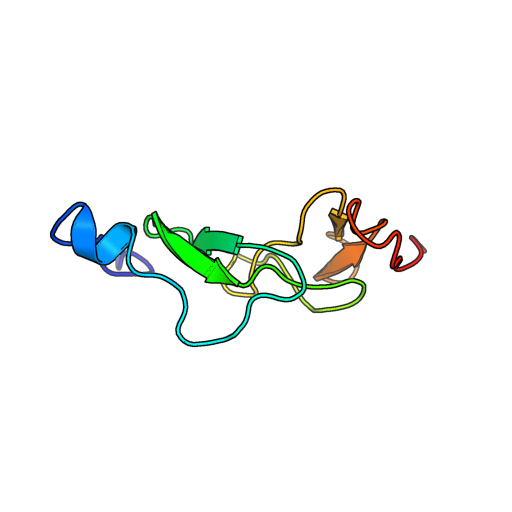95 O O . TYR A 1 78 ? 8.225 -1.164 -9.857 1.00 97.56 78 TYR A O 1
ATOM 603 N N . PRO A 1 79 ? 8.329 -0.960 -12.113 1.00 91.62 79 PRO A N 1
ATOM 604 C CA . PRO A 1 79 ? 9.731 -0.561 -12.156 1.00 91.62 79 PRO A CA 1
ATOM 605 C C . PRO A 1 79 ? 9.938 0.841 -11.578 1.00 91.62 79 PRO A C 1
ATOM 607 O O . PRO A 1 79 ? 9.137 1.733 -11.844 1.00 91.62 79 PRO A O 1
ATOM 610 N N . ASP A 1 80 ? 11.045 1.015 -10.853 1.00 79.50 80 ASP A N 1
ATOM 611 C CA . ASP A 1 80 ? 11.541 2.324 -10.413 1.00 79.50 80 ASP A CA 1
ATOM 612 C C . ASP A 1 80 ? 12.256 3.007 -11.587 1.00 79.50 80 ASP A C 1
ATOM 614 O O . ASP A 1 80 ? 13.211 2.449 -12.134 1.00 79.50 80 ASP A O 1
ATOM 618 N N . GLU A 1 81 ? 11.756 4.174 -12.002 1.00 65.06 81 GLU A N 1
ATOM 619 C CA . GLU A 1 81 ? 12.376 5.045 -13.018 1.00 65.06 81 GLU A CA 1
ATOM 620 C C . GLU A 1 81 ? 13.256 6.140 -12.382 1.00 65.06 81 GLU A C 1
ATOM 622 O O . GLU A 1 81 ? 12.849 6.812 -11.394 1.00 65.06 81 GLU A O 1
#

Organism: Asbolus verrucosus (NCBI:txid1661398)

pLDDT: mean 91.92, std 8.86, range [48.38, 98.25]